Protein AF-A0A2M7E7E6-F1 (afdb_monomer)

Radius of gyration: 12.43 Å; Cα contacts (8 Å, |Δi|>4): 76; chains: 1; bounding box: 25×18×34 Å

Structure (mmCIF, N/CA/C/O backbone):
data_AF-A0A2M7E7E6-F1
#
_entry.id   AF-A0A2M7E7E6-F1
#
loop_
_atom_site.group_PDB
_atom_site.id
_atom_site.type_symbol
_atom_site.label_atom_id
_atom_site.label_alt_id
_atom_site.label_comp_id
_atom_site.label_asym_id
_atom_site.label_entity_id
_atom_site.label_seq_id
_atom_site.pdbx_PDB_ins_code
_atom_site.Cartn_x
_atom_site.Cartn_y
_atom_site.Cartn_z
_atom_site.occupancy
_atom_site.B_iso_or_equiv
_atom_site.auth_seq_id
_atom_site.auth_comp_id
_atom_site.auth_asym_id
_atom_site.auth_atom_id
_atom_site.pdbx_PDB_model_num
ATOM 1 N N . GLY A 1 1 ? -3.994 8.308 9.670 1.00 82.88 1 GLY A N 1
ATOM 2 C CA . GLY A 1 1 ? -5.250 8.167 8.905 1.00 82.88 1 GLY A CA 1
ATOM 3 C C . GLY A 1 1 ? -5.917 6.843 9.206 1.00 82.88 1 GLY A C 1
ATOM 4 O O . GLY A 1 1 ? -6.862 6.813 9.979 1.00 82.88 1 GLY A O 1
ATOM 5 N N . THR A 1 2 ? -5.365 5.750 8.680 1.00 92.00 2 THR A N 1
ATOM 6 C CA . THR A 1 2 ? -5.918 4.387 8.770 1.00 92.00 2 THR A CA 1
ATOM 7 C C . THR A 1 2 ? -6.183 3.894 10.197 1.00 92.00 2 THR A C 1
ATOM 9 O O . THR A 1 2 ? -7.290 3.450 10.471 1.00 92.00 2 THR A O 1
ATOM 12 N N . LYS A 1 3 ? -5.227 4.045 11.132 1.00 91.88 3 LYS A N 1
ATOM 13 C CA . LYS A 1 3 ? -5.400 3.624 12.543 1.00 91.88 3 LYS A CA 1
ATOM 14 C C . LYS A 1 3 ? -6.650 4.235 13.197 1.00 91.88 3 LYS A C 1
ATOM 16 O O . LYS A 1 3 ? -7.443 3.513 13.784 1.00 91.88 3 LYS A O 1
ATOM 21 N N . ARG A 1 4 ? -6.897 5.531 12.972 1.00 96.19 4 ARG A N 1
ATOM 22 C CA . ARG A 1 4 ? -8.094 6.227 13.474 1.00 96.19 4 ARG A CA 1
ATOM 23 C C . ARG A 1 4 ? -9.393 5.668 12.885 1.00 96.19 4 ARG A C 1
ATOM 25 O O . ARG A 1 4 ? -10.398 5.612 13.578 1.00 96.19 4 ARG A O 1
ATOM 32 N N . LEU A 1 5 ? -9.394 5.259 11.615 1.00 96.38 5 LEU A N 1
ATOM 33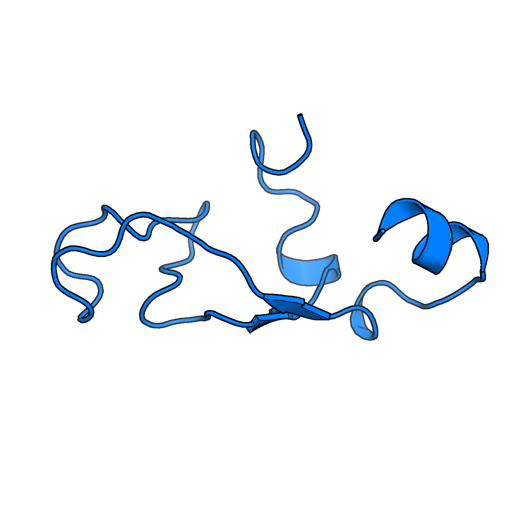 C CA . LEU A 1 5 ? -10.574 4.641 10.997 1.00 96.38 5 LEU A CA 1
ATOM 34 C C . LEU A 1 5 ? -10.881 3.273 11.623 1.00 96.38 5 LEU A C 1
ATOM 36 O O . LEU A 1 5 ? -12.048 2.957 11.839 1.00 96.38 5 LEU A O 1
ATOM 40 N N . LEU A 1 6 ? -9.848 2.500 11.971 1.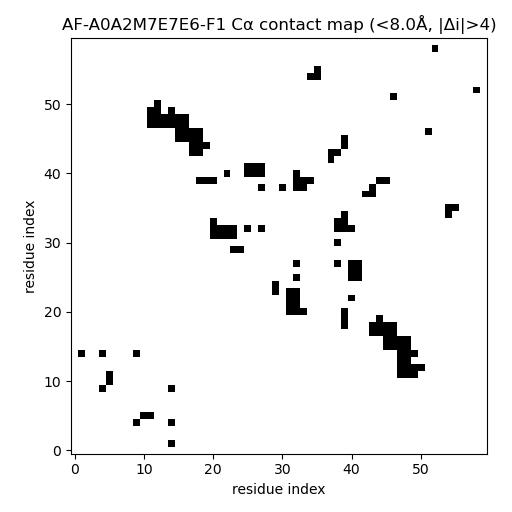00 95.81 6 LEU A N 1
ATOM 41 C CA . LEU A 1 6 ? -10.008 1.237 12.698 1.00 95.81 6 LEU A CA 1
ATOM 42 C C . LEU A 1 6 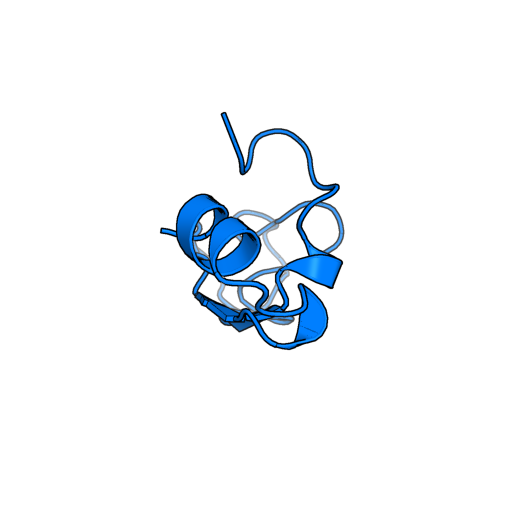? -10.551 1.469 14.116 1.00 95.81 6 LEU A C 1
ATOM 44 O O . LEU A 1 6 ? -11.473 0.777 14.533 1.00 95.81 6 LEU A O 1
ATOM 48 N N . GLU A 1 7 ? -10.033 2.472 14.831 1.00 97.25 7 GLU A N 1
ATOM 49 C CA . GLU A 1 7 ? -10.512 2.864 16.169 1.00 97.25 7 GLU A CA 1
ATOM 50 C C . GLU A 1 7 ? -11.984 3.306 16.163 1.00 97.25 7 GLU A C 1
ATOM 52 O O . GLU A 1 7 ? -12.713 3.048 17.117 1.00 97.25 7 GLU A O 1
ATOM 57 N N . LEU A 1 8 ? -12.443 3.930 15.073 1.00 97.50 8 LEU A N 1
ATOM 58 C CA . LEU A 1 8 ? -13.846 4.306 14.865 1.00 97.50 8 LEU A CA 1
ATOM 59 C C . LEU A 1 8 ? -14.750 3.118 14.476 1.00 97.50 8 LEU A C 1
ATOM 61 O O . LEU A 1 8 ? -15.951 3.305 14.287 1.00 97.50 8 LEU A O 1
ATOM 65 N N . GLY A 1 9 ? -14.201 1.906 14.353 1.00 97.50 9 GLY A N 1
ATOM 66 C CA . GLY A 1 9 ? -14.957 0.688 14.060 1.00 97.50 9 GLY A CA 1
ATOM 67 C C . GLY A 1 9 ? -15.196 0.417 12.573 1.00 97.50 9 GLY A C 1
ATOM 68 O O . GLY A 1 9 ? -16.000 -0.454 12.234 1.00 97.50 9 GLY A O 1
ATOM 69 N N . HIS A 1 10 ? -14.515 1.120 11.659 1.00 97.75 10 HIS A N 1
ATOM 70 C CA . HIS A 1 10 ? -14.580 0.763 10.244 1.00 97.75 10 HIS A CA 1
ATOM 71 C C . HIS A 1 10 ? -13.887 -0.581 10.005 1.00 97.75 10 HIS A C 1
ATOM 73 O O . HIS A 1 10 ? -12.734 -0.786 10.387 1.00 97.75 10 HIS A O 1
ATOM 79 N N . ARG A 1 11 ? -14.593 -1.495 9.331 1.00 97.81 11 ARG A N 1
ATOM 80 C CA . ARG A 1 11 ? -14.037 -2.798 8.956 1.00 97.81 11 ARG A CA 1
ATOM 81 C C . ARG A 1 11 ? -12.871 -2.624 7.966 1.00 97.81 11 ARG A C 1
ATOM 83 O O . ARG A 1 11 ? -12.999 -1.785 7.070 1.00 97.81 11 ARG A O 1
ATOM 90 N N . PRO A 1 12 ? -11.777 -3.398 8.076 1.00 96.75 12 PRO A N 1
ATOM 91 C CA . PRO A 1 12 ? -10.614 -3.302 7.188 1.00 96.75 12 PRO A CA 1
ATOM 92 C C . PRO A 1 12 ? -10.934 -3.323 5.685 1.00 96.75 12 PRO A C 1
ATOM 94 O O . PRO A 1 12 ? -10.383 -2.525 4.934 1.00 96.75 12 PRO A O 1
ATOM 97 N N . GLU A 1 13 ? -11.869 -4.167 5.255 1.00 97.38 13 GLU A N 1
ATOM 98 C CA . GLU A 1 13 ? -12.318 -4.293 3.862 1.00 97.38 13 GLU A CA 1
ATOM 99 C C . GLU A 1 13 ? -13.074 -3.058 3.334 1.00 97.38 13 GLU A C 1
ATOM 101 O O . GLU A 1 13 ? -13.228 -2.873 2.129 1.00 97.38 13 GLU A O 1
ATOM 106 N N . ASN A 1 14 ? -13.540 -2.186 4.236 1.00 97.50 14 ASN A N 1
ATOM 107 C CA . ASN A 1 14 ? -14.213 -0.933 3.896 1.00 97.50 14 ASN A CA 1
ATOM 108 C C . ASN A 1 14 ? -13.247 0.267 3.879 1.00 97.50 14 ASN A C 1
ATOM 110 O O . ASN A 1 14 ? -13.677 1.389 3.607 1.00 97.50 14 ASN A O 1
ATOM 114 N N . ILE A 1 15 ? -11.968 0.067 4.205 1.00 97.56 15 ILE A N 1
ATOM 115 C CA . ILE A 1 15 ? -10.958 1.126 4.198 1.00 97.56 15 ILE A CA 1
ATOM 116 C C . ILE A 1 15 ? -10.140 0.988 2.918 1.00 97.56 15 ILE A C 1
ATOM 118 O O . ILE A 1 15 ? -9.469 -0.019 2.722 1.00 97.56 15 ILE A O 1
ATOM 122 N N . TYR A 1 16 ? -10.167 2.013 2.071 1.00 97.31 16 TYR A N 1
ATOM 123 C CA . TYR A 1 16 ? -9.445 2.034 0.801 1.00 97.31 16 TYR A CA 1
ATOM 124 C C . TYR A 1 16 ? -8.296 3.033 0.857 1.00 97.31 16 TYR A C 1
ATOM 126 O O . TYR A 1 16 ? -8.457 4.156 1.336 1.00 97.31 16 TYR A O 1
ATOM 134 N N . LEU A 1 17 ? -7.135 2.614 0.366 1.00 95.81 17 LEU A N 1
ATOM 135 C CA . LEU A 1 17 ? -5.903 3.387 0.369 1.00 95.81 17 LEU A CA 1
ATOM 136 C C . LEU A 1 17 ? -5.389 3.512 -1.063 1.00 95.81 17 LEU A C 1
ATOM 138 O O . LEU A 1 17 ? -5.236 2.511 -1.761 1.00 95.81 17 LEU A O 1
ATOM 142 N N . SER A 1 18 ? -5.125 4.746 -1.492 1.00 96.38 18 SER A N 1
ATOM 143 C CA . SER A 1 18 ? -4.420 5.017 -2.744 1.00 96.38 18 SER A CA 1
ATOM 144 C C . SER A 1 18 ? -2.924 4.927 -2.481 1.00 96.38 18 SER A C 1
ATOM 146 O O . SER A 1 18 ? -2.377 5.725 -1.723 1.00 96.38 18 SER A O 1
ATOM 148 N N . MET A 1 19 ? -2.277 3.935 -3.078 1.00 95.06 19 MET A N 1
ATOM 149 C CA . MET A 1 19 ? -0.864 3.650 -2.888 1.00 95.06 19 MET A CA 1
ATOM 150 C C . MET A 1 19 ? -0.040 4.347 -3.963 1.00 95.06 19 MET A C 1
ATOM 152 O O . MET A 1 19 ? -0.309 4.214 -5.157 1.00 95.06 19 MET A O 1
ATOM 156 N N . GLU A 1 20 ? 1.010 5.041 -3.537 1.00 94.00 20 GLU A N 1
ATOM 157 C CA . GLU A 1 20 ? 1.966 5.690 -4.428 1.00 94.00 20 GLU A CA 1
ATOM 158 C C . GLU A 1 20 ? 3.303 4.937 -4.398 1.00 94.00 20 GLU A C 1
ATOM 160 O O . GLU A 1 20 ? 3.851 4.617 -3.342 1.00 94.00 20 GLU A O 1
ATOM 165 N N . LYS A 1 21 ? 3.827 4.619 -5.584 1.00 94.00 21 LYS A N 1
ATOM 166 C CA . LYS A 1 21 ? 5.146 4.007 -5.795 1.00 94.00 21 LYS A CA 1
ATOM 167 C C . LYS A 1 21 ? 5.784 4.636 -7.024 1.00 94.00 21 LYS A C 1
ATOM 169 O O . LYS A 1 21 ? 5.084 5.106 -7.921 1.00 94.00 21 LYS A O 1
ATOM 174 N N . ASN A 1 22 ? 7.109 4.569 -7.108 1.00 94.50 22 ASN A N 1
ATOM 175 C CA . ASN A 1 22 ? 7.824 5.011 -8.298 1.00 94.50 22 ASN A CA 1
ATOM 176 C C . ASN A 1 22 ? 7.429 4.146 -9.500 1.00 94.50 22 ASN A C 1
ATOM 178 O O . ASN A 1 22 ? 7.738 2.957 -9.577 1.00 94.50 22 ASN A O 1
ATOM 182 N N . MET A 1 23 ? 6.736 4.750 -10.460 1.00 95.69 23 MET A N 1
ATOM 183 C CA . MET A 1 23 ? 6.354 4.098 -11.705 1.00 95.69 23 MET A CA 1
ATOM 184 C C . MET A 1 23 ? 7.300 4.532 -12.817 1.00 95.69 23 MET A C 1
ATOM 186 O O . MET A 1 23 ? 7.457 5.718 -13.076 1.00 95.69 23 MET A O 1
ATOM 190 N N . SER A 1 24 ? 7.909 3.559 -13.496 1.00 96.94 24 SER A N 1
ATOM 191 C CA . SER A 1 24 ? 8.692 3.821 -14.710 1.00 96.94 24 SER A CA 1
ATOM 192 C C . SER A 1 24 ? 7.961 3.347 -15.961 1.00 96.94 24 SER A C 1
ATOM 194 O O . SER A 1 24 ? 7.757 4.132 -16.876 1.00 96.94 24 SER A O 1
ATOM 196 N N . CYS A 1 25 ? 7.525 2.081 -15.999 1.00 97.12 25 CYS A N 1
ATOM 197 C CA . CYS A 1 25 ? 6.903 1.529 -17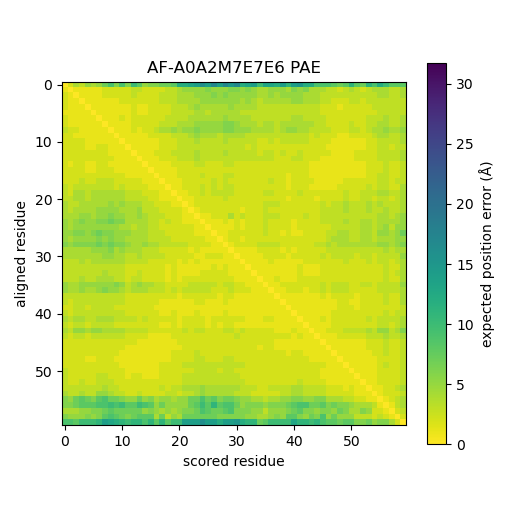.208 1.00 97.12 25 CYS A CA 1
ATOM 198 C C . CYS A 1 25 ? 5.370 1.603 -17.253 1.00 97.12 25 CYS A C 1
ATOM 200 O O . CYS A 1 25 ? 4.815 1.492 -18.335 1.00 97.12 25 CYS A O 1
ATOM 202 N N . GLY A 1 26 ? 4.672 1.677 -16.113 1.00 96.12 26 GLY A N 1
ATOM 203 C CA . GLY A 1 26 ? 3.198 1.661 -16.064 1.00 96.12 26 GLY A CA 1
ATOM 204 C C . GLY A 1 26 ? 2.507 0.367 -16.542 1.00 96.12 26 GLY A C 1
ATOM 205 O O . GLY A 1 26 ? 1.290 0.289 -16.514 1.00 96.12 26 GLY A O 1
ATOM 206 N N . LEU A 1 27 ? 3.254 -0.660 -16.962 1.00 96.25 27 L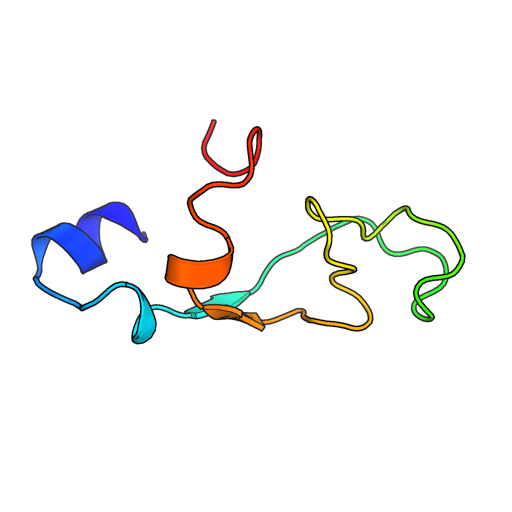EU A N 1
ATOM 207 C CA . LEU A 1 27 ? 2.719 -1.899 -17.561 1.00 96.25 27 LEU A CA 1
ATOM 208 C C . LEU A 1 27 ? 2.972 -3.150 -16.695 1.00 96.25 27 LEU A C 1
ATOM 210 O O . LEU A 1 27 ? 2.729 -4.279 -17.124 1.00 96.25 27 LEU A O 1
ATOM 214 N N . GLY A 1 28 ? 3.536 -2.958 -15.497 1.00 95.31 28 GLY A N 1
ATOM 215 C CA . GLY A 1 28 ? 3.979 -4.012 -14.574 1.00 95.31 28 GLY A CA 1
ATOM 2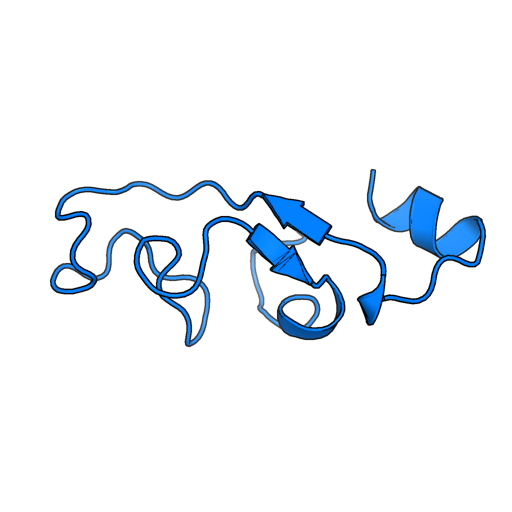16 C C . GLY A 1 28 ? 4.985 -4.990 -15.189 1.00 95.31 28 GLY A C 1
ATOM 217 O O . GLY A 1 28 ? 4.890 -6.195 -14.981 1.00 95.31 28 GLY A O 1
ATOM 218 N N . LYS A 1 29 ? 5.930 -4.454 -15.974 1.00 95.38 29 LYS A N 1
ATOM 219 C CA . LYS A 1 29 ? 7.073 -5.195 -16.535 1.00 95.38 29 LYS A CA 1
ATOM 220 C C . LYS A 1 29 ? 8.391 -4.897 -15.812 1.00 95.38 29 LYS A C 1
ATOM 222 O O . LYS A 1 29 ? 9.239 -5.771 -15.729 1.00 95.38 29 LYS A O 1
ATOM 227 N N . CYS A 1 30 ? 8.570 -3.674 -15.297 1.00 96.75 30 CYS A N 1
ATOM 228 C CA . CYS A 1 30 ? 9.850 -3.218 -14.730 1.00 96.75 30 CYS A CA 1
ATOM 229 C C . CYS A 1 30 ? 10.004 -3.421 -13.215 1.00 96.75 30 CYS A C 1
ATOM 231 O O . CYS A 1 30 ? 11.080 -3.199 -12.683 1.00 96.75 30 CYS A O 1
ATOM 233 N N . GLY A 1 31 ? 8.936 -3.757 -12.490 1.00 95.75 31 GLY A N 1
ATOM 234 C CA . GLY A 1 31 ? 9.014 -3.994 -11.045 1.00 95.75 31 GLY A CA 1
ATOM 235 C C . GLY A 1 31 ? 9.078 -2.765 -10.131 1.00 95.75 31 GLY A C 1
ATOM 236 O O . GLY A 1 31 ? 8.788 -2.905 -8.953 1.00 95.75 31 GLY A O 1
ATOM 237 N N . HIS A 1 32 ? 9.354 -1.555 -10.631 1.00 96.81 32 HIS A N 1
ATOM 238 C CA . HIS A 1 32 ? 9.484 -0.367 -9.760 1.00 96.81 32 HIS A CA 1
ATOM 239 C C . HIS A 1 32 ? 8.215 -0.041 -8.952 1.00 96.81 32 HIS A C 1
ATOM 241 O O . HIS A 1 32 ? 8.296 0.466 -7.837 1.00 96.81 32 HIS A O 1
ATOM 247 N N . CYS A 1 33 ? 7.043 -0.375 -9.504 1.00 96.75 33 CYS A N 1
ATOM 248 C CA . CYS A 1 33 ? 5.746 -0.152 -8.868 1.00 96.75 33 CYS A CA 1
ATOM 249 C C . CYS A 1 33 ? 5.337 -1.307 -7.919 1.00 96.75 33 CYS A C 1
ATOM 251 O O . CYS A 1 33 ? 4.157 -1.426 -7.599 1.00 96.75 33 CYS A O 1
ATOM 253 N N . ALA A 1 34 ? 6.260 -2.199 -7.528 1.00 95.06 34 ALA A N 1
ATOM 254 C CA . ALA A 1 34 ? 5.946 -3.376 -6.716 1.00 95.06 34 ALA A CA 1
ATOM 255 C C . ALA A 1 34 ? 5.520 -3.018 -5.281 1.00 95.06 34 ALA A C 1
ATOM 257 O O . ALA A 1 34 ? 6.061 -2.111 -4.642 1.00 95.06 34 ALA A O 1
ATOM 258 N N . LEU A 1 35 ? 4.546 -3.774 -4.785 1.00 94.75 35 LEU A N 1
ATOM 259 C CA . LEU A 1 35 ? 3.972 -3.691 -3.451 1.00 94.75 35 LEU A CA 1
ATOM 260 C C . LEU A 1 35 ? 3.672 -5.113 -2.959 1.00 94.75 35 LEU A C 1
ATOM 262 O O . LEU A 1 35 ? 2.597 -5.663 -3.208 1.00 94.75 35 LEU A O 1
ATOM 266 N N . GLY A 1 36 ? 4.655 -5.745 -2.315 1.00 92.00 36 GLY A N 1
ATOM 267 C CA . GLY A 1 36 ? 4.594 -7.174 -2.006 1.00 92.00 36 GLY A CA 1
ATOM 268 C C . GLY A 1 36 ? 4.414 -7.999 -3.285 1.00 92.00 36 GLY A C 1
ATOM 269 O O . GLY A 1 36 ? 5.247 -7.944 -4.186 1.00 92.00 36 GLY A O 1
ATOM 270 N N . ARG A 1 3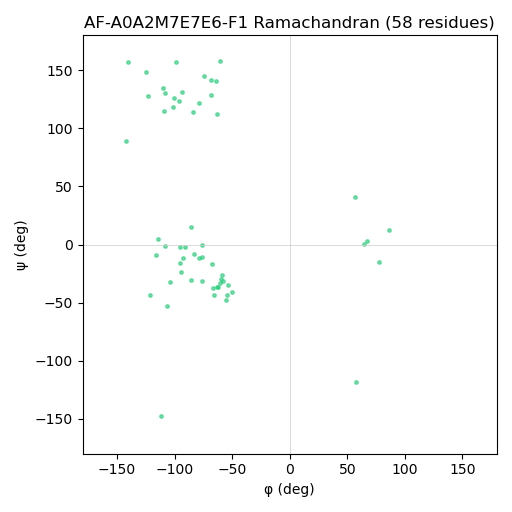7 ? 3.301 -8.736 -3.380 1.00 92.81 37 ARG A N 1
ATOM 271 C CA . ARG A 1 37 ? 2.932 -9.515 -4.579 1.00 92.81 37 ARG A CA 1
ATOM 272 C C . ARG A 1 37 ? 2.221 -8.709 -5.673 1.00 92.81 37 ARG A C 1
ATOM 274 O O . ARG A 1 37 ? 1.964 -9.257 -6.739 1.00 92.81 37 ARG A O 1
ATOM 281 N N . PHE A 1 38 ? 1.851 -7.462 -5.393 1.00 95.56 38 PHE A N 1
AT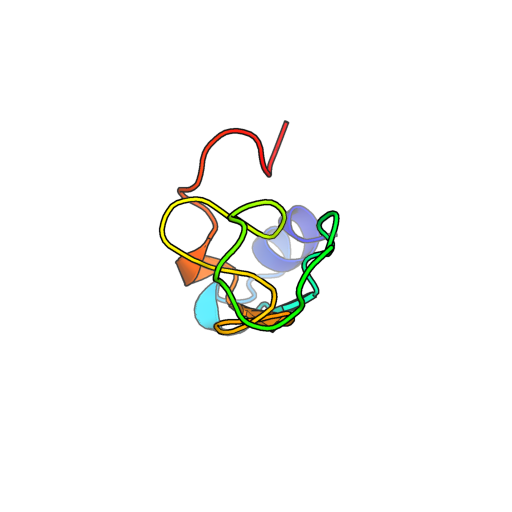OM 282 C CA . PHE A 1 38 ? 1.080 -6.614 -6.296 1.00 95.56 38 PHE A CA 1
ATOM 283 C C . PHE A 1 38 ? 1.984 -5.651 -7.064 1.00 95.56 38 PHE A C 1
ATOM 285 O O . PHE A 1 38 ? 3.061 -5.267 -6.610 1.00 95.56 38 PHE A O 1
ATOM 292 N N . TYR A 1 39 ? 1.503 -5.189 -8.208 1.00 97.00 39 TYR A N 1
ATOM 293 C CA . TYR A 1 39 ? 2.030 -4.054 -8.946 1.00 97.00 39 TYR A CA 1
ATOM 294 C C . TYR A 1 39 ? 1.031 -2.907 -8.845 1.00 97.00 39 TYR A C 1
ATOM 296 O O . TYR A 1 39 ? -0.049 -2.989 -9.417 1.00 97.00 39 TYR A O 1
ATOM 304 N N . VAL A 1 40 ? 1.393 -1.792 -8.204 1.00 97.38 40 VAL A N 1
ATOM 305 C CA . VAL A 1 40 ? 0.502 -0.618 -8.066 1.00 97.38 40 VAL A CA 1
ATOM 306 C C . VAL A 1 40 ? -0.020 -0.141 -9.425 1.00 97.38 40 VAL A C 1
ATOM 308 O O . VAL A 1 40 ? -1.169 0.260 -9.549 1.00 97.38 40 VAL A O 1
ATOM 311 N N . CYS A 1 41 ? 0.806 -0.249 -10.465 1.00 97.25 41 CYS A N 1
ATOM 312 C CA . CYS A 1 41 ? 0.468 0.151 -11.823 1.00 97.25 41 CYS A CA 1
ATOM 313 C C . CYS A 1 41 ? -0.460 -0.815 -12.590 1.00 97.25 41 CYS A C 1
ATOM 315 O O . CYS A 1 41 ? -0.928 -0.448 -13.662 1.00 97.25 41 CYS A O 1
ATOM 317 N N . LYS A 1 42 ? -0.723 -2.029 -12.082 1.00 96.75 42 LYS A N 1
ATOM 318 C CA . LYS A 1 42 ? -1.649 -2.999 -12.702 1.00 96.75 42 LYS A CA 1
ATOM 319 C C . LYS A 1 42 ? -2.795 -3.421 -11.786 1.00 96.75 42 LYS A C 1
ATOM 321 O O . LYS A 1 42 ? -3.925 -3.503 -12.246 1.00 96.75 42 LYS A O 1
ATOM 326 N N . ASP A 1 43 ? -2.490 -3.689 -10.523 1.00 97.19 43 ASP A N 1
ATOM 327 C CA . ASP A 1 43 ? -3.440 -4.185 -9.525 1.00 97.19 43 ASP A CA 1
ATOM 328 C C . ASP A 1 43 ? -4.048 -3.050 -8.682 1.00 97.19 43 ASP A C 1
ATOM 330 O O . ASP A 1 43 ? -5.036 -3.264 -7.988 1.00 97.19 43 ASP A O 1
ATOM 334 N N . GLY A 1 44 ? -3.435 -1.860 -8.716 1.00 95.75 44 GLY A N 1
ATOM 335 C CA . GLY A 1 44 ? -3.835 -0.679 -7.951 1.00 95.75 44 GLY A CA 1
ATOM 336 C C . GLY A 1 44 ? -4.392 0.452 -8.829 1.00 95.75 44 GLY A C 1
ATOM 337 O O . GLY A 1 44 ? -5.015 0.181 -9.855 1.00 95.75 44 GLY A O 1
ATOM 338 N N . PRO A 1 45 ? -4.191 1.735 -8.450 1.00 96.31 45 PRO A N 1
ATOM 339 C CA . PRO A 1 45 ? -3.434 2.218 -7.286 1.00 96.31 45 PRO A CA 1
ATOM 340 C C . PRO A 1 45 ? -4.208 2.120 -5.966 1.00 96.31 45 PRO A C 1
ATOM 342 O O . PRO A 1 45 ? -3.622 2.299 -4.903 1.00 96.31 45 PRO A O 1
ATOM 345 N N . VAL A 1 46 ? -5.512 1.844 -6.023 1.00 97.75 46 VAL A N 1
ATOM 346 C CA . VAL A 1 46 ? -6.388 1.792 -4.851 1.00 97.75 46 VAL A CA 1
ATOM 347 C C . VAL A 1 46 ? -6.532 0.353 -4.371 1.00 97.75 46 VAL A C 1
ATOM 349 O O . VAL A 1 46 ? -6.985 -0.506 -5.121 1.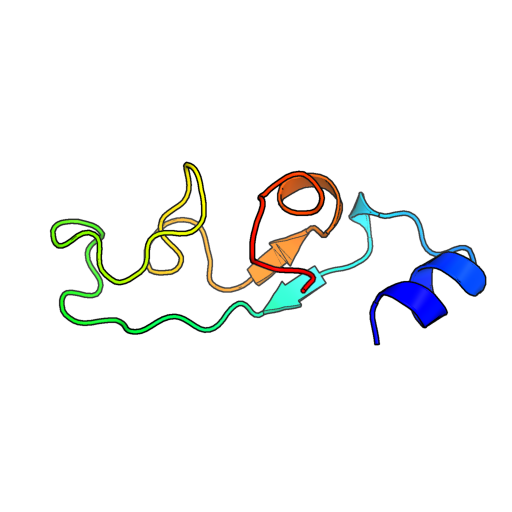00 97.75 46 VAL A O 1
ATOM 352 N N . PHE A 1 47 ? -6.194 0.110 -3.109 1.00 97.31 47 PHE A N 1
ATOM 353 C CA . PHE A 1 47 ? -6.303 -1.197 -2.467 1.00 97.31 47 PHE A CA 1
ATOM 354 C C . PHE A 1 47 ? -7.133 -1.099 -1.192 1.00 97.31 47 PHE A C 1
ATOM 356 O O . PHE A 1 47 ? -7.108 -0.075 -0.504 1.00 97.31 47 PHE A O 1
ATOM 363 N N . SER A 1 48 ? -7.844 -2.169 -0.850 1.00 96.88 48 SER A N 1
ATOM 364 C CA . SER A 1 48 ? -8.469 -2.287 0.463 1.00 96.88 48 SER A CA 1
ATOM 365 C C . SER A 1 48 ? -7.410 -2.595 1.528 1.00 96.88 48 SER A C 1
ATOM 367 O O . SER A 1 48 ? -6.414 -3.277 1.271 1.00 96.88 48 SER A O 1
ATOM 369 N N . TYR A 1 49 ? -7.590 -2.063 2.736 1.00 96.25 49 TYR A N 1
ATOM 370 C CA . TYR A 1 49 ? -6.610 -2.183 3.813 1.00 96.25 49 TYR A CA 1
ATOM 371 C C . TYR A 1 49 ? -6.389 -3.643 4.228 1.00 96.25 49 TYR A C 1
ATOM 373 O O . TYR A 1 49 ? -5.254 -4.035 4.488 1.00 96.25 49 TYR A O 1
ATOM 381 N N . ASP A 1 50 ? -7.437 -4.470 4.228 1.00 96.50 50 ASP A N 1
ATOM 382 C CA . ASP A 1 50 ? -7.340 -5.905 4.522 1.00 96.50 50 ASP A CA 1
ATOM 383 C C . ASP A 1 50 ? -6.389 -6.656 3.579 1.00 96.50 50 ASP A C 1
ATOM 385 O O . ASP A 1 50 ? -5.727 -7.598 4.013 1.00 96.50 50 ASP A O 1
ATOM 389 N N . LEU A 1 51 ? -6.269 -6.207 2.326 1.00 95.81 51 LEU A N 1
ATOM 390 C CA . LEU A 1 51 ? -5.436 -6.842 1.310 1.00 95.81 51 LEU A CA 1
ATOM 391 C C . LEU A 1 51 ? -3.939 -6.562 1.504 1.00 95.81 51 LEU A C 1
ATOM 393 O O . LEU A 1 51 ? -3.105 -7.392 1.138 1.00 95.81 51 LEU A O 1
ATOM 397 N N . ILE A 1 52 ? -3.601 -5.387 2.045 1.00 95.31 52 ILE A N 1
ATOM 398 C CA . ILE A 1 52 ? -2.220 -4.882 2.092 1.00 95.31 52 ILE A CA 1
ATOM 399 C C . ILE A 1 52 ? -1.654 -4.719 3.508 1.00 95.31 52 ILE A C 1
ATOM 401 O O . ILE A 1 52 ? -0.455 -4.491 3.651 1.00 95.31 52 ILE A O 1
ATOM 405 N N . LYS A 1 53 ? -2.469 -4.863 4.564 1.00 93.69 53 LYS A N 1
ATOM 406 C CA . LYS A 1 53 ? -2.037 -4.691 5.967 1.00 93.69 53 LYS A CA 1
ATOM 407 C C . LYS A 1 53 ? -0.899 -5.621 6.405 1.00 93.69 53 LYS A C 1
ATOM 409 O O . LYS A 1 53 ? -0.148 -5.256 7.297 1.00 93.69 53 LYS A O 1
ATOM 414 N N . GLU A 1 54 ? -0.754 -6.782 5.768 1.00 93.06 54 GLU A N 1
ATOM 415 C CA . GLU A 1 54 ? 0.284 -7.776 6.091 1.00 93.06 54 GLU A CA 1
ATOM 416 C C . GLU A 1 54 ? 1.580 -7.580 5.284 1.00 93.06 54 GLU A C 1
ATOM 418 O O . GLU A 1 54 ? 2.526 -8.348 5.441 1.00 93.06 54 GLU A O 1
ATOM 423 N N . ILE A 1 55 ? 1.638 -6.595 4.376 1.00 92.75 55 ILE A N 1
ATOM 424 C CA . ILE A 1 55 ? 2.845 -6.333 3.584 1.00 92.75 55 ILE A CA 1
ATOM 425 C C . ILE A 1 55 ? 3.846 -5.550 4.455 1.00 92.75 55 ILE A C 1
ATOM 427 O O . ILE A 1 55 ? 3.504 -4.456 4.919 1.00 92.75 55 ILE A O 1
ATOM 431 N N . PRO A 1 56 ? 5.071 -6.071 4.666 1.00 84.75 56 PRO A N 1
ATOM 432 C CA . PRO A 1 56 ? 6.119 -5.370 5.407 1.00 84.75 56 PRO A CA 1
ATOM 433 C C . PRO A 1 56 ? 6.505 -4.037 4.747 1.00 84.75 56 PRO A C 1
ATOM 435 O O . PRO A 1 56 ? 6.289 -3.853 3.550 1.00 84.75 56 PRO A O 1
ATOM 438 N N . GLU A 1 57 ? 7.091 -3.115 5.516 1.00 81.12 57 GLU A N 1
ATOM 439 C CA . GLU A 1 57 ? 7.670 -1.846 5.027 1.00 81.12 57 GLU A CA 1
ATOM 440 C C . GLU A 1 57 ? 6.665 -0.808 4.470 1.00 81.12 57 GLU A C 1
ATOM 442 O O . GLU A 1 57 ? 7.066 0.254 3.995 1.00 81.12 57 GLU A O 1
ATOM 447 N N . ILE A 1 58 ? 5.349 -1.068 4.514 1.00 84.25 58 ILE A N 1
ATOM 448 C CA . ILE A 1 58 ? 4.312 -0.058 4.198 1.00 84.25 58 ILE A CA 1
ATOM 449 C C . ILE A 1 58 ? 3.957 0.798 5.423 1.00 84.25 58 ILE A C 1
ATOM 451 O O . ILE A 1 58 ? 3.529 1.943 5.277 1.00 84.25 58 ILE A O 1
ATOM 455 N N . TRP A 1 59 ? 4.061 0.216 6.618 1.00 82.75 59 TRP A N 1
ATOM 456 C CA . TRP A 1 59 ? 3.471 0.754 7.851 1.00 82.75 59 TRP A CA 1
ATOM 457 C C . TRP A 1 59 ? 4.485 1.329 8.839 1.00 82.75 59 TRP A C 1
ATOM 459 O O . TRP A 1 59 ? 4.062 1.779 9.909 1.00 82.75 59 TRP A O 1
ATOM 469 N N . ASP A 1 60 ? 5.771 1.264 8.490 1.00 65.94 60 ASP A N 1
ATOM 470 C CA . ASP A 1 60 ? 6.870 1.859 9.254 1.00 65.94 60 ASP A CA 1
ATOM 471 C C . ASP A 1 60 ? 6.855 3.396 9.174 1.00 65.94 60 ASP A C 1
ATOM 473 O O . ASP A 1 60 ? 6.447 3.948 8.123 1.00 65.94 60 ASP A O 1
#

Solvent-accessible surface area (backbone atoms only — not comparable to full-atom values): 3840 Å² total; per-residue (Å²): 115,68,69,60,44,48,75,72,64,52,55,49,76,77,37,75,44,79,56,86,62,62,69,82,71,64,71,68,78,75,60,59,25,56,54,83,95,42,31,36,56,67,72,43,42,61,41,38,39,62,80,52,72,85,43,80,88,74,83,117

Organism: NCBI:txid2014290

Secondary structure (DSSP, 8-state):
-HHHHHHTT--GGG-EEE-----SSSSSSSSTTEETTEEHHHH-SEEEHHHHTTSTTS--

Foldseek 3Di:
DVVVCVVVPDDQQNDKDQADFDDDPLPPPPCRQDQPPDRCSPPHRIDGRVVRVPGPPPPD

Mean predicted aligned error: 2.84 Å

InterPro domains:
  IPR019480 Dihydroorotate dehydrogenase, electron transfer subunit, iron-sulphur cluster binding domain [PF10418] (20-52)
  IPR037117 Dihydroorotate dehydrogenase, electron transfer subunit, Fe-S binding domain superfamily [G3DSA:2.10.240.10] (20-53)
  IPR039261 Ferredoxin-NADP reductase (FNR), nucleotide-binding domain [SSF52343] (5-52)
  IPR050353 Dihydroorotate dehydrogenase B electron transfer subunit [PTHR43513] (14-53)

pLDDT: mean 94.33, std 5.34, range [65.94, 97.81]

Sequence (60 aa):
GTKRLLELGHRPENIYLSMEKNMSCGLGKCGHCALGRFYVCKDGPVFSYDLIKEIPEIWD

Nearest PDB structures (foldseek):
  1ep1-assembly1_B  TM=7.203E-01  e=2.156E-02  Lactococcus lactis
  5vj7-assembly1_B  TM=7.890E-01  e=1.190E-01  Pyrococcus furiosus COM1